Protein AF-A0A0F4QFL7-F1 (afdb_monomer)

Mean predicted aligned error: 15.67 Å

Foldseek 3Di:
DQQQLLLVLCVVLVHDLVVLCVQLVHDSVQSCCCNVPVDADDPCRVVSLVSSLVVSVVSVHDPVSSCVSVPDDDDDPPPPDDDDDPPPPPVVVPCPDDDWDDPVRCVVVVPPDGPPDDDDD

Secondary structure (DSSP, 8-state):
--HHHHHHHHHHTT--HHHHHHHHT--HHHHHIIIII----TTTHHHHHHHHHHHHHHTT--HHHHHHHH-S-------------S---TTTTT----PPPPHHHHHHTT-SS-TTS----

pLDDT: mean 74.06, std 15.61, range [38.69, 90.12]

Sequence (121 aa):
MSGLYLKSILGGIGAKQSDLARSVFLSPATISQIVNHGLWPKKNASVLKVKITEFLREKGVGEVEVSAAFNTADKPSIAQSNQTNGNTSLEEVMLLKKHRLTQEARRAFKLLRDPFEEVRS

Structure (mmCIF, N/CA/C/O backbone):
data_AF-A0A0F4QFL7-F1
#
_entry.id   AF-A0A0F4QFL7-F1
#
loop_
_atom_site.group_PDB
_atom_site.id
_atom_site.type_symbol
_atom_site.label_atom_id
_atom_site.label_alt_id
_atom_site.label_comp_id
_atom_site.label_asym_id
_atom_site.label_entity_id
_atom_site.label_seq_id
_atom_site.pdbx_PDB_ins_code
_atom_site.Cartn_x
_atom_site.Cartn_y
_atom_site.Cartn_z
_atom_site.occupancy
_atom_site.B_iso_or_equiv
_atom_site.auth_seq_id
_atom_site.auth_comp_id
_atom_site.auth_asym_id
_atom_site.auth_atom_id
_atom_site.pdbx_PDB_model_num
ATOM 1 N N . MET A 1 1 ? 6.791 -4.654 13.506 1.00 46.62 1 MET A N 1
ATOM 2 C CA . MET A 1 1 ? 5.516 -5.321 13.187 1.00 46.62 1 MET A CA 1
ATOM 3 C C . MET A 1 1 ? 4.572 -4.280 12.594 1.00 46.62 1 MET A C 1
ATOM 5 O O . MET A 1 1 ? 3.579 -3.947 13.212 1.00 46.62 1 MET A O 1
ATOM 9 N N . SER A 1 2 ? 4.918 -3.707 11.439 1.00 53.66 2 SER A N 1
ATOM 10 C CA . SER A 1 2 ? 4.209 -2.547 10.870 1.00 53.66 2 SER A CA 1
ATOM 11 C C . SER A 1 2 ? 3.063 -2.941 9.932 1.00 53.66 2 SER A C 1
ATOM 13 O O . SER A 1 2 ? 2.027 -2.290 9.941 1.00 53.66 2 SER A O 1
ATOM 15 N N . GLY A 1 3 ? 3.189 -4.039 9.176 1.00 58.72 3 GLY A N 1
ATOM 16 C CA . GLY A 1 3 ? 2.121 -4.479 8.269 1.00 58.72 3 GLY A CA 1
ATOM 17 C C . GLY A 1 3 ? 0.829 -4.899 8.988 1.00 58.72 3 GLY A C 1
ATOM 18 O O . GLY A 1 3 ? -0.272 -4.509 8.604 1.00 58.72 3 GLY A O 1
ATOM 19 N N . LEU A 1 4 ? 0.948 -5.640 10.093 1.00 67.38 4 LEU A N 1
ATOM 20 C CA . LEU A 1 4 ? -0.210 -6.266 10.740 1.00 67.38 4 LEU A CA 1
ATOM 21 C C . LEU A 1 4 ? -1.286 -5.259 11.182 1.00 67.38 4 LEU A C 1
ATOM 23 O O . LEU A 1 4 ? -2.468 -5.591 11.128 1.00 67.38 4 LEU A O 1
ATOM 27 N N . TYR A 1 5 ? -0.907 -4.035 11.558 1.00 81.31 5 TYR A N 1
ATOM 28 C CA . TYR A 1 5 ? -1.877 -3.022 11.976 1.00 81.31 5 TYR A CA 1
ATOM 29 C C . TYR A 1 5 ? -2.665 -2.449 10.790 1.00 81.31 5 TYR A C 1
ATOM 31 O O . TYR A 1 5 ? -3.892 -2.414 10.837 1.00 81.31 5 TYR A O 1
ATOM 39 N N . LEU A 1 6 ? -2.001 -2.122 9.673 1.00 82.75 6 LEU A N 1
ATOM 40 C CA . LEU A 1 6 ? -2.685 -1.686 8.448 1.00 82.75 6 LEU A CA 1
ATOM 41 C C . LEU A 1 6 ? -3.630 -2.776 7.915 1.00 82.75 6 LEU A C 1
ATOM 43 O O . LEU A 1 6 ? -4.736 -2.485 7.461 1.00 82.75 6 LEU A O 1
ATOM 47 N N . LYS A 1 7 ? -3.225 -4.046 8.021 1.00 86.06 7 LYS A N 1
ATOM 48 C CA . LYS A 1 7 ? -4.083 -5.190 7.687 1.00 86.06 7 LYS A CA 1
ATOM 49 C C . LYS A 1 7 ? -5.329 -5.256 8.573 1.00 86.06 7 LYS A C 1
ATOM 51 O O . LYS A 1 7 ? -6.411 -5.533 8.061 1.00 86.06 7 LYS A O 1
ATOM 56 N N . SER A 1 8 ? -5.174 -5.002 9.872 1.00 85.81 8 SER A N 1
ATOM 57 C CA . SER A 1 8 ? -6.284 -4.978 10.827 1.00 85.81 8 SER A CA 1
ATOM 58 C C . SER A 1 8 ? -7.274 -3.858 10.517 1.00 85.81 8 SER A C 1
ATOM 60 O O . SER A 1 8 ? -8.474 -4.113 10.509 1.00 85.81 8 SER A O 1
ATOM 62 N N . ILE A 1 9 ? -6.787 -2.653 10.198 1.00 86.31 9 ILE A N 1
ATOM 63 C CA . ILE A 1 9 ? -7.646 -1.523 9.811 1.00 86.31 9 ILE A CA 1
ATOM 64 C C . ILE A 1 9 ? -8.459 -1.877 8.568 1.00 86.31 9 ILE A C 1
ATOM 66 O O . ILE A 1 9 ? -9.678 -1.741 8.580 1.00 86.31 9 ILE A O 1
ATOM 70 N N . LEU A 1 10 ? -7.802 -2.387 7.517 1.00 86.94 10 LEU A N 1
ATOM 71 C CA . LEU A 1 10 ? -8.485 -2.795 6.284 1.00 86.94 10 LEU A CA 1
ATOM 72 C C . LEU A 1 10 ? -9.571 -3.849 6.552 1.00 86.94 10 LEU A C 1
ATOM 74 O O . LEU A 1 10 ? -10.664 -3.755 5.999 1.00 86.94 10 LEU A O 1
ATOM 78 N N . GLY A 1 11 ? -9.290 -4.816 7.433 1.00 85.81 11 GLY A N 1
ATOM 79 C CA . GLY A 1 11 ? -10.274 -5.803 7.879 1.00 85.81 11 GLY A CA 1
ATOM 80 C C . GLY A 1 11 ? -11.445 -5.182 8.646 1.00 85.81 11 GLY A C 1
ATOM 81 O O . GLY A 1 11 ? -12.590 -5.538 8.380 1.00 85.81 11 GLY A O 1
ATOM 82 N N . GLY A 1 12 ? -11.172 -4.226 9.538 1.00 84.94 12 GLY A N 1
ATOM 83 C CA . GLY A 1 12 ? -12.184 -3.524 10.334 1.00 84.94 12 GLY A CA 1
ATOM 84 C C . GLY A 1 12 ? -13.155 -2.695 9.492 1.00 84.94 12 GLY A C 1
ATOM 85 O O . GLY A 1 12 ? -14.348 -2.681 9.776 1.00 84.94 12 GLY A O 1
ATOM 86 N N . ILE A 1 13 ? -12.675 -2.081 8.407 1.00 86.50 13 ILE A N 1
ATOM 87 C CA . ILE A 1 13 ? -13.522 -1.336 7.456 1.00 86.50 13 ILE A CA 1
ATOM 88 C C . ILE A 1 13 ? -14.118 -2.209 6.339 1.00 86.50 13 ILE A C 1
ATOM 90 O O . ILE A 1 13 ? -14.781 -1.694 5.439 1.00 86.50 13 ILE A O 1
ATOM 94 N N . GLY A 1 14 ? -13.844 -3.518 6.336 1.00 86.19 14 GLY A N 1
ATOM 95 C CA . GLY A 1 14 ? -14.302 -4.441 5.293 1.00 86.19 14 GLY A CA 1
ATOM 96 C C . GLY A 1 14 ? -13.686 -4.206 3.906 1.00 86.19 14 GLY A C 1
ATOM 97 O O . GLY A 1 14 ? -14.225 -4.684 2.906 1.00 86.19 14 GLY A O 1
ATOM 98 N N . ALA A 1 15 ? -12.567 -3.481 3.810 1.00 87.06 15 ALA A N 1
ATOM 99 C CA . ALA A 1 15 ? -11.894 -3.195 2.546 1.00 87.06 15 ALA A CA 1
ATOM 100 C C . ALA A 1 15 ? -10.886 -4.295 2.189 1.00 87.06 15 ALA A C 1
ATOM 102 O O . ALA A 1 15 ? -10.079 -4.730 3.015 1.00 87.06 15 ALA A O 1
ATOM 103 N N . LYS A 1 16 ? -10.875 -4.724 0.922 1.00 90.12 16 LYS A N 1
ATOM 104 C CA . LYS A 1 16 ? -9.892 -5.704 0.445 1.00 90.12 16 LYS A CA 1
ATOM 105 C C . LYS A 1 16 ? -8.607 -5.004 0.009 1.00 90.12 16 LYS A C 1
ATOM 107 O O . LYS A 1 16 ? -8.627 -3.913 -0.556 1.00 90.12 16 LYS A O 1
ATOM 112 N N . GLN A 1 17 ? -7.472 -5.688 0.161 1.00 89.75 17 GLN A N 1
ATOM 113 C CA . GLN A 1 17 ? -6.179 -5.214 -0.360 1.00 89.75 17 GLN A CA 1
ATOM 114 C C . GLN A 1 17 ? -6.211 -4.989 -1.883 1.00 89.75 17 GLN A C 1
ATOM 116 O O . GLN A 1 17 ? -5.525 -4.108 -2.392 1.00 89.75 17 GLN A O 1
ATOM 121 N N . SER A 1 18 ? -7.034 -5.751 -2.612 1.00 87.12 18 SER A N 1
ATOM 122 C CA . SER A 1 18 ? -7.258 -5.570 -4.051 1.00 87.12 18 SER A CA 1
ATOM 123 C C . SER A 1 18 ? -7.901 -4.229 -4.393 1.00 87.12 18 SER A C 1
ATOM 125 O O . SER A 1 18 ? -7.586 -3.654 -5.432 1.00 87.12 18 SER A O 1
ATOM 127 N N . ASP A 1 19 ? -8.786 -3.728 -3.534 1.00 87.19 19 ASP A N 1
ATOM 128 C CA . ASP A 1 19 ? -9.490 -2.466 -3.765 1.00 87.19 19 ASP A CA 1
ATOM 129 C C . ASP A 1 19 ? -8.536 -1.292 -3.540 1.00 87.19 19 ASP A C 1
ATOM 131 O O . ASP A 1 19 ? -8.491 -0.366 -4.347 1.00 87.19 19 ASP A O 1
ATOM 135 N N . LEU A 1 20 ? -7.679 -1.403 -2.519 1.00 87.06 20 LEU A N 1
ATOM 136 C CA . LEU A 1 20 ? -6.576 -0.472 -2.286 1.00 87.06 20 LEU A CA 1
ATOM 137 C C . LEU A 1 20 ? -5.551 -0.485 -3.436 1.00 87.06 20 LEU A C 1
ATOM 139 O O . LEU A 1 20 ? -5.058 0.557 -3.854 1.00 87.06 20 LEU A O 1
ATOM 143 N N . ALA A 1 21 ? -5.230 -1.658 -3.987 1.00 88.50 21 ALA A N 1
ATOM 144 C CA . ALA A 1 21 ? -4.327 -1.757 -5.135 1.00 88.50 21 ALA A CA 1
ATOM 145 C C . ALA A 1 21 ? -4.874 -1.015 -6.363 1.00 88.50 21 ALA A C 1
ATOM 147 O O . ALA A 1 21 ? -4.124 -0.322 -7.052 1.00 88.50 21 ALA A O 1
ATOM 148 N N . ARG A 1 22 ? -6.189 -1.110 -6.593 1.00 87.31 22 ARG A N 1
ATOM 149 C CA . ARG A 1 22 ? -6.880 -0.409 -7.681 1.00 87.31 22 ARG A CA 1
ATOM 150 C C . ARG A 1 22 ? -6.921 1.102 -7.465 1.00 87.31 22 ARG A C 1
ATOM 152 O O . ARG A 1 22 ? -6.649 1.826 -8.415 1.00 87.31 22 ARG A O 1
ATOM 159 N N . SER A 1 23 ? -7.203 1.579 -6.250 1.00 84.69 23 SER A N 1
ATOM 160 C CA . SER A 1 23 ? -7.266 3.023 -5.967 1.00 84.69 23 SER A CA 1
ATOM 161 C C . SER A 1 23 ? -5.898 3.707 -6.053 1.00 84.69 23 SER A C 1
ATOM 163 O O . SER A 1 23 ? -5.790 4.838 -6.520 1.00 84.69 23 SER A O 1
ATOM 165 N N . VAL A 1 24 ? -4.830 3.009 -5.657 1.00 85.25 24 VAL A N 1
ATOM 166 C CA . VAL A 1 24 ? -3.463 3.558 -5.642 1.00 85.25 24 VAL A CA 1
ATOM 167 C C . VAL A 1 24 ? -2.713 3.302 -6.966 1.00 85.25 24 VAL A C 1
ATOM 169 O O . VAL A 1 24 ? -1.612 3.825 -7.152 1.00 85.25 24 VAL A O 1
ATOM 172 N N . PHE A 1 25 ? -3.316 2.564 -7.911 1.00 84.19 25 PHE A N 1
ATOM 173 C CA . PHE A 1 25 ? -2.709 2.112 -9.175 1.00 84.19 25 PHE A CA 1
ATOM 174 C C . PHE A 1 25 ? -1.396 1.340 -8.964 1.00 84.19 25 PHE A C 1
ATOM 176 O O . PHE A 1 25 ? -0.399 1.550 -9.657 1.00 84.19 25 PHE A O 1
ATOM 183 N N . LEU A 1 26 ? -1.385 0.446 -7.976 1.00 84.75 26 LEU A N 1
ATOM 184 C CA . LEU A 1 26 ? -0.250 -0.421 -7.674 1.00 84.75 26 LEU A CA 1
ATOM 185 C C . LEU A 1 26 ? -0.573 -1.883 -7.959 1.00 84.75 26 LEU A C 1
ATOM 187 O O . LEU A 1 26 ? -1.727 -2.309 -7.942 1.00 84.75 26 LEU A O 1
ATOM 191 N N . SER A 1 27 ? 0.475 -2.682 -8.160 1.00 85.94 27 SER A N 1
ATOM 192 C CA . SER A 1 27 ? 0.300 -4.127 -8.255 1.00 85.94 27 SER A CA 1
ATOM 193 C C . SER A 1 27 ? -0.243 -4.694 -6.927 1.00 85.94 27 SER A C 1
ATOM 195 O O . SER A 1 27 ? 0.166 -4.240 -5.848 1.00 85.94 27 SER A O 1
ATOM 197 N N . PRO A 1 28 ? -1.109 -5.727 -6.966 1.00 86.00 28 PRO A N 1
ATOM 198 C CA . PRO A 1 28 ? -1.573 -6.410 -5.757 1.00 86.00 28 PRO A CA 1
ATOM 199 C C . PRO A 1 28 ? -0.422 -6.949 -4.896 1.00 86.00 28 PRO A C 1
ATOM 201 O O . PRO A 1 28 ? -0.504 -6.943 -3.669 1.00 86.00 28 PRO A O 1
ATOM 204 N N . ALA A 1 29 ? 0.680 -7.366 -5.531 1.00 85.69 29 ALA A N 1
ATOM 205 C CA . ALA A 1 29 ? 1.877 -7.836 -4.844 1.00 85.69 29 ALA A CA 1
ATOM 206 C C . ALA A 1 29 ? 2.529 -6.721 -4.013 1.00 85.69 29 ALA A C 1
ATOM 208 O O . ALA A 1 29 ? 2.837 -6.936 -2.842 1.00 85.69 29 ALA A O 1
ATOM 209 N N . THR A 1 30 ? 2.679 -5.516 -4.573 1.00 85.38 30 THR A N 1
ATOM 210 C CA . THR A 1 30 ? 3.252 -4.362 -3.861 1.00 85.38 30 THR A CA 1
ATOM 211 C C . THR A 1 30 ? 2.411 -3.988 -2.641 1.00 85.38 30 THR A C 1
ATOM 213 O O . THR A 1 30 ? 2.960 -3.793 -1.558 1.00 85.38 30 THR A O 1
ATOM 216 N N . ILE A 1 31 ? 1.081 -3.952 -2.778 1.00 89.00 31 ILE A N 1
ATOM 217 C CA . ILE A 1 31 ? 0.188 -3.697 -1.639 1.00 89.00 31 ILE A CA 1
ATOM 218 C C . ILE A 1 31 ? 0.296 -4.805 -0.591 1.00 89.00 31 ILE A C 1
ATOM 220 O O . ILE A 1 31 ? 0.382 -4.502 0.593 1.00 89.00 31 ILE A O 1
ATOM 224 N N . SER A 1 32 ? 0.363 -6.073 -0.997 1.00 87.94 32 SER A N 1
ATOM 225 C CA . SER A 1 32 ? 0.545 -7.192 -0.065 1.00 87.94 32 SER A CA 1
ATOM 226 C C . SER A 1 32 ? 1.860 -7.085 0.721 1.00 87.94 32 SER A C 1
ATOM 228 O O . SER A 1 32 ? 1.875 -7.330 1.926 1.00 87.94 32 SER A O 1
ATOM 230 N N . GLN A 1 33 ? 2.952 -6.651 0.084 1.00 86.25 33 GLN A N 1
ATOM 231 C CA . GLN A 1 33 ? 4.238 -6.414 0.754 1.00 86.25 33 GLN A CA 1
ATOM 232 C C . GLN A 1 33 ? 4.153 -5.276 1.784 1.00 86.25 33 GLN A C 1
ATOM 234 O O . GLN A 1 33 ? 4.631 -5.420 2.912 1.00 86.25 33 GLN A O 1
ATOM 239 N N . ILE A 1 34 ? 3.482 -4.176 1.440 1.00 86.75 34 ILE A N 1
ATOM 240 C CA . ILE A 1 34 ? 3.261 -3.049 2.358 1.00 86.75 34 ILE A CA 1
ATOM 241 C C . ILE A 1 34 ? 2.357 -3.479 3.523 1.00 86.75 34 ILE A C 1
ATOM 243 O O . ILE A 1 34 ? 2.707 -3.293 4.685 1.00 86.75 34 ILE A O 1
ATOM 247 N N . VAL A 1 35 ? 1.216 -4.103 3.230 1.00 86.75 35 VAL A N 1
ATOM 248 C CA . VAL A 1 35 ? 0.188 -4.439 4.225 1.00 86.75 35 VAL A CA 1
ATOM 249 C C . VAL A 1 35 ? 0.581 -5.631 5.092 1.00 86.75 35 VAL A C 1
ATOM 251 O O . VAL A 1 35 ? 0.236 -5.653 6.258 1.00 86.75 35 VAL A O 1
ATOM 254 N N . ASN A 1 36 ? 1.291 -6.644 4.597 1.00 85.75 36 ASN A N 1
ATOM 255 C CA . ASN A 1 36 ? 1.657 -7.794 5.436 1.00 85.75 36 ASN A CA 1
ATOM 256 C C . ASN A 1 36 ? 3.024 -7.608 6.104 1.00 85.75 36 ASN A C 1
ATOM 258 O O . ASN A 1 36 ? 3.198 -7.984 7.264 1.00 85.75 36 ASN A O 1
ATOM 262 N N . HIS A 1 37 ? 3.985 -7.007 5.398 1.00 82.88 37 HIS A N 1
ATOM 263 C CA . HIS A 1 37 ? 5.377 -6.939 5.847 1.00 82.88 37 HIS A CA 1
ATOM 264 C C . HIS A 1 37 ? 5.841 -5.523 6.207 1.00 82.88 37 HIS A C 1
ATOM 266 O O . HIS A 1 37 ? 6.889 -5.378 6.834 1.00 82.88 37 HIS A O 1
ATOM 272 N N . GLY A 1 38 ? 5.071 -4.482 5.874 1.00 82.38 38 GLY A N 1
ATOM 273 C CA . GLY A 1 38 ? 5.482 -3.093 6.088 1.00 82.38 38 GLY A CA 1
ATOM 274 C C . GLY A 1 38 ? 6.654 -2.675 5.204 1.00 82.38 38 GLY A C 1
ATOM 275 O O . GLY A 1 38 ? 7.402 -1.772 5.575 1.00 82.38 38 GLY A O 1
ATOM 276 N N . LEU A 1 39 ? 6.853 -3.357 4.072 1.00 83.50 39 LEU A N 1
ATOM 277 C CA . LEU A 1 39 ? 7.946 -3.072 3.148 1.00 83.50 39 LEU A CA 1
ATOM 278 C C . LEU A 1 39 ? 7.538 -1.956 2.191 1.00 83.50 39 LEU A C 1
ATOM 280 O O . LEU A 1 39 ? 6.721 -2.150 1.294 1.00 83.50 39 LEU A O 1
ATOM 284 N N . TRP A 1 40 ? 8.128 -0.781 2.396 1.00 85.00 40 TRP A N 1
ATOM 285 C CA . TRP A 1 40 ? 7.883 0.406 1.586 1.00 85.00 40 TRP A CA 1
ATOM 286 C C . TRP A 1 40 ? 8.891 0.510 0.437 1.00 85.00 40 TRP A C 1
ATOM 288 O O . TRP A 1 40 ? 10.082 0.261 0.642 1.00 85.00 40 TRP A O 1
ATOM 298 N N . PRO A 1 41 ? 8.473 0.926 -0.771 1.00 83.44 41 PRO A N 1
ATOM 299 C CA . PRO A 1 41 ? 9.421 1.129 -1.851 1.00 83.44 41 PRO A CA 1
ATOM 300 C C . PRO A 1 41 ? 10.237 2.411 -1.637 1.00 83.44 41 PRO A C 1
ATOM 302 O O . PRO A 1 41 ? 9.716 3.455 -1.250 1.00 83.44 41 PRO A O 1
ATOM 305 N N . LYS A 1 42 ? 11.541 2.341 -1.924 1.00 80.94 42 LYS A N 1
ATOM 306 C CA . LYS A 1 42 ? 12.522 3.376 -1.545 1.00 80.94 42 LYS A CA 1
ATOM 307 C C . LYS A 1 42 ? 12.271 4.760 -2.155 1.00 80.94 42 LYS A C 1
ATOM 309 O O . LYS A 1 42 ? 12.615 5.757 -1.537 1.00 80.94 42 LYS A O 1
ATOM 314 N N . LYS A 1 43 ? 11.723 4.830 -3.374 1.00 79.81 43 LYS A N 1
ATOM 315 C CA . LYS A 1 43 ? 11.612 6.089 -4.139 1.00 79.81 43 LYS A CA 1
ATOM 316 C C . LYS A 1 43 ? 10.292 6.833 -3.929 1.00 79.81 43 LYS A C 1
ATOM 31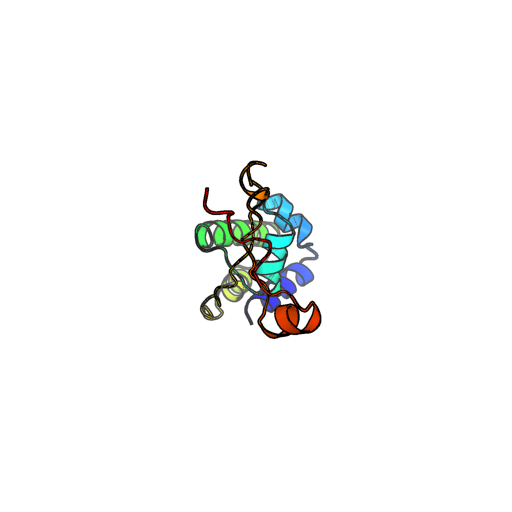8 O O . LYS A 1 43 ? 10.250 8.044 -4.078 1.00 79.81 43 LYS A O 1
ATOM 323 N N . ASN A 1 44 ? 9.213 6.123 -3.617 1.00 81.31 44 ASN A N 1
ATOM 324 C CA . ASN A 1 44 ? 7.849 6.662 -3.608 1.00 81.31 44 ASN A CA 1
ATOM 325 C C . ASN A 1 44 ? 7.093 6.372 -2.302 1.00 81.31 44 ASN A C 1
ATOM 327 O O . ASN A 1 44 ? 5.879 6.554 -2.258 1.00 81.31 44 ASN A O 1
ATOM 331 N N . ALA A 1 45 ? 7.788 5.966 -1.233 1.00 83.81 45 ALA A N 1
ATOM 332 C CA . ALA A 1 45 ? 7.182 5.680 0.068 1.00 83.81 45 ALA A CA 1
ATOM 333 C C . ALA A 1 45 ? 6.265 6.812 0.563 1.00 83.81 45 ALA A C 1
ATOM 335 O O . ALA A 1 45 ? 5.131 6.547 0.949 1.00 83.81 45 ALA A O 1
ATOM 336 N N . SER A 1 46 ? 6.717 8.068 0.506 1.00 83.88 46 SER A N 1
ATOM 337 C CA . SER A 1 46 ? 5.941 9.220 0.989 1.00 83.88 46 SER A CA 1
ATOM 338 C C . SER A 1 46 ? 4.648 9.428 0.200 1.00 83.88 46 SER A C 1
ATOM 340 O O . SER A 1 46 ? 3.591 9.616 0.791 1.00 83.88 46 SER A O 1
ATOM 342 N N . VAL A 1 47 ? 4.712 9.318 -1.131 1.00 86.44 47 VAL A N 1
ATOM 343 C CA . VAL A 1 47 ? 3.537 9.450 -2.010 1.00 86.44 47 VAL A CA 1
ATOM 344 C C . VAL A 1 47 ? 2.528 8.338 -1.730 1.00 86.44 47 VAL A C 1
ATOM 346 O O . VAL A 1 47 ? 1.325 8.581 -1.687 1.00 86.44 47 VAL A O 1
ATOM 349 N N . LEU A 1 48 ? 3.010 7.115 -1.504 1.00 86.94 48 LEU A N 1
ATOM 350 C CA . LEU A 1 48 ? 2.145 5.985 -1.179 1.00 86.94 48 LEU A CA 1
ATOM 351 C C . LEU A 1 48 ? 1.485 6.134 0.187 1.00 86.94 48 LEU A C 1
ATOM 353 O O . LEU A 1 48 ? 0.304 5.827 0.303 1.00 86.94 48 LEU A O 1
ATOM 357 N N . LYS A 1 49 ? 2.202 6.642 1.195 1.00 87.12 49 LYS A N 1
ATOM 358 C CA . LYS A 1 49 ? 1.609 6.948 2.504 1.00 87.12 49 LYS A CA 1
ATOM 359 C C . LYS A 1 49 ? 0.446 7.930 2.358 1.00 87.12 49 LYS A C 1
ATOM 361 O O . LYS A 1 49 ? -0.631 7.634 2.855 1.00 87.12 49 LYS A O 1
ATOM 366 N N . VAL A 1 50 ? 0.621 9.018 1.600 1.00 87.75 50 VAL A N 1
ATOM 367 C CA . VAL A 1 50 ? -0.448 10.005 1.347 1.00 87.75 50 VAL A CA 1
ATOM 368 C C . VAL A 1 50 ? -1.663 9.361 0.676 1.00 87.75 50 VAL A C 1
ATOM 370 O O . VAL A 1 50 ? -2.770 9.478 1.191 1.00 87.75 50 VAL A O 1
ATOM 373 N N . LYS A 1 51 ? -1.465 8.607 -0.412 1.00 88.31 51 LYS A N 1
ATOM 374 C CA . LYS A 1 51 ? -2.576 7.949 -1.124 1.00 88.31 51 LYS A CA 1
ATOM 375 C C . LYS A 1 51 ? -3.317 6.923 -0.263 1.00 88.31 51 LYS A C 1
ATOM 377 O O . LYS A 1 51 ? -4.535 6.805 -0.341 1.00 88.31 51 LYS A O 1
ATOM 382 N N . ILE A 1 52 ? -2.586 6.160 0.552 1.00 87.75 52 ILE A N 1
ATOM 383 C CA . ILE A 1 52 ? -3.191 5.181 1.464 1.00 87.75 52 ILE A CA 1
ATOM 384 C C . ILE A 1 52 ? -3.971 5.914 2.565 1.00 87.75 52 ILE A C 1
ATOM 386 O O . ILE A 1 52 ? -5.086 5.509 2.874 1.00 87.75 52 ILE A O 1
ATOM 390 N N . THR A 1 53 ? -3.440 7.013 3.107 1.00 88.19 53 THR A N 1
ATOM 391 C CA . THR A 1 53 ? -4.156 7.880 4.056 1.00 88.19 53 THR A CA 1
ATOM 392 C C . THR A 1 53 ? -5.452 8.431 3.463 1.00 88.19 53 THR A C 1
ATOM 394 O O . THR A 1 53 ? -6.491 8.358 4.112 1.00 88.19 53 THR A O 1
ATOM 397 N N . GLU A 1 54 ? -5.423 8.938 2.229 1.00 88.50 54 GLU A N 1
ATOM 398 C CA . GLU A 1 54 ? -6.618 9.435 1.534 1.00 88.50 54 GLU A CA 1
ATOM 399 C C . GLU A 1 54 ? -7.680 8.346 1.386 1.00 88.50 54 GLU A C 1
ATOM 401 O O . GLU A 1 54 ? -8.829 8.562 1.765 1.00 88.50 54 GLU A O 1
ATOM 406 N N . PHE A 1 55 ? -7.282 7.152 0.944 1.00 88.19 55 PHE A N 1
ATOM 407 C CA . PHE A 1 55 ? -8.190 6.012 0.830 1.00 88.19 55 PHE A CA 1
ATOM 408 C C . PHE A 1 55 ? -8.815 5.616 2.177 1.00 88.19 55 PHE A C 1
ATOM 410 O O . PHE A 1 55 ? -10.006 5.316 2.249 1.00 88.19 55 PHE A O 1
ATOM 417 N N . LEU A 1 56 ? -8.030 5.602 3.258 1.00 87.69 56 LEU A N 1
ATOM 418 C CA . LEU A 1 56 ? -8.543 5.280 4.593 1.00 87.69 56 LEU A CA 1
ATOM 419 C C . LEU A 1 56 ? -9.520 6.357 5.091 1.00 87.69 56 LEU A C 1
ATOM 421 O O . LEU A 1 56 ? -10.572 6.020 5.637 1.00 87.69 56 LEU A O 1
ATOM 425 N N . ARG A 1 57 ? -9.231 7.636 4.832 1.00 87.69 57 ARG A N 1
ATOM 426 C CA . ARG A 1 57 ? -10.116 8.757 5.178 1.00 87.69 57 ARG A CA 1
ATOM 427 C C . ARG A 1 57 ? -11.436 8.707 4.406 1.00 87.69 57 ARG A C 1
ATOM 429 O O . ARG A 1 57 ? -12.492 8.900 5.000 1.00 87.69 57 ARG A O 1
ATOM 436 N N . GLU A 1 58 ? -11.403 8.385 3.112 1.00 86.62 58 GLU A N 1
ATOM 437 C CA . GLU A 1 58 ? -12.611 8.174 2.292 1.00 86.62 58 GLU A CA 1
ATOM 438 C C . GLU A 1 58 ? -13.497 7.042 2.825 1.00 86.62 58 GLU A C 1
ATOM 440 O O . GLU A 1 58 ? -14.717 7.068 2.669 1.00 86.62 58 GLU A O 1
ATOM 445 N N . LYS A 1 59 ? -12.891 6.046 3.477 1.00 85.38 59 LYS A N 1
ATOM 446 C CA . LYS A 1 59 ? -13.596 4.932 4.122 1.00 85.38 59 LYS A CA 1
ATOM 447 C C . LYS A 1 59 ? -14.036 5.226 5.558 1.00 85.38 59 LYS A C 1
ATOM 449 O O . LYS A 1 59 ? -14.615 4.346 6.188 1.00 85.38 59 LYS A O 1
ATOM 454 N N . GLY A 1 60 ? -13.807 6.442 6.056 1.00 83.31 60 GLY A N 1
ATOM 455 C CA . GLY A 1 60 ? -14.249 6.886 7.379 1.00 83.31 60 GLY A CA 1
ATOM 456 C C . GLY A 1 60 ? -13.333 6.474 8.533 1.00 83.31 60 GLY A C 1
ATOM 457 O O . GLY A 1 60 ? -13.765 6.512 9.682 1.00 83.31 60 GLY A O 1
ATOM 458 N N . VAL A 1 61 ? -12.085 6.081 8.257 1.00 85.44 61 VAL A N 1
ATOM 459 C CA . VAL A 1 61 ? -11.093 5.785 9.304 1.00 85.44 61 VAL A CA 1
ATOM 460 C C . VAL A 1 61 ? -10.642 7.091 9.960 1.00 85.44 61 VAL A C 1
ATOM 462 O O . VAL A 1 61 ? -10.303 8.054 9.270 1.00 85.44 61 VAL A O 1
ATOM 465 N N . GLY A 1 62 ? -10.619 7.131 11.293 1.00 80.56 62 GLY A N 1
ATOM 466 C CA . GLY A 1 62 ? -10.180 8.311 12.038 1.00 80.56 62 GLY A CA 1
ATOM 467 C C . GLY A 1 62 ? -8.671 8.558 11.913 1.00 80.56 62 GLY A C 1
ATOM 468 O O . GLY A 1 62 ? -7.875 7.622 11.927 1.00 80.56 62 GLY A O 1
ATOM 469 N N . GLU A 1 63 ? -8.255 9.826 11.865 1.00 74.94 63 GLU A N 1
ATOM 470 C CA . GLU A 1 63 ? -6.843 10.245 11.710 1.00 74.94 63 GLU A CA 1
ATOM 471 C C . GLU A 1 63 ? -5.888 9.635 12.763 1.00 74.94 63 GLU A C 1
ATOM 473 O O . GLU A 1 63 ? -4.711 9.379 12.495 1.00 74.94 63 GLU A O 1
ATOM 478 N N . VAL A 1 64 ? -6.394 9.330 13.962 1.00 76.06 64 VAL A N 1
ATOM 479 C CA . VAL A 1 64 ? -5.630 8.655 15.025 1.00 76.06 64 VAL A CA 1
ATOM 480 C C . VAL A 1 64 ? -5.256 7.222 14.625 1.00 76.06 64 VAL A C 1
ATOM 482 O O . VAL A 1 64 ? -4.106 6.820 14.789 1.00 76.06 64 VAL A O 1
ATOM 485 N N . GLU A 1 65 ? -6.185 6.464 14.043 1.00 77.88 65 GLU A N 1
ATOM 486 C CA . GLU A 1 65 ? -5.920 5.099 13.566 1.00 77.88 65 GLU A CA 1
ATOM 487 C C . GLU A 1 65 ? -5.011 5.110 12.335 1.00 77.88 65 GLU A C 1
ATOM 489 O O . GLU A 1 65 ? -4.104 4.284 12.210 1.00 77.88 65 GLU A O 1
ATOM 494 N N . VAL A 1 66 ? -5.193 6.093 11.448 1.00 80.12 66 VAL A N 1
ATOM 495 C CA . VAL A 1 66 ? -4.342 6.266 10.266 1.00 80.12 66 VAL A CA 1
ATOM 496 C C . VAL A 1 66 ? -2.897 6.571 10.668 1.00 80.12 66 VAL A C 1
ATOM 498 O O . VAL A 1 66 ? -1.970 5.928 10.177 1.00 80.12 66 VAL A O 1
ATOM 501 N N . SER A 1 67 ? -2.680 7.510 11.591 1.00 75.12 67 SER A N 1
ATOM 502 C CA . SER A 1 67 ? -1.331 7.836 12.074 1.00 75.12 67 SER A CA 1
ATOM 503 C C . SER A 1 67 ? -0.675 6.652 12.794 1.00 75.12 67 SER A C 1
ATOM 505 O O . SER A 1 67 ? 0.498 6.357 12.543 1.00 75.12 67 SER A O 1
ATOM 507 N N . ALA A 1 68 ? -1.435 5.899 13.596 1.00 77.75 68 ALA A N 1
ATOM 508 C CA . ALA A 1 68 ? -0.961 4.678 14.245 1.00 77.75 68 ALA A CA 1
ATOM 509 C C . ALA A 1 68 ? -0.511 3.602 13.236 1.00 77.75 68 ALA A C 1
ATOM 511 O O . ALA A 1 68 ? 0.470 2.898 13.489 1.00 77.75 68 ALA A O 1
ATOM 512 N N . ALA A 1 69 ? -1.137 3.532 12.054 1.00 75.06 69 ALA A N 1
ATOM 513 C CA . ALA A 1 69 ? -0.747 2.610 10.983 1.00 75.06 69 ALA A CA 1
ATOM 514 C C . ALA A 1 69 ? 0.644 2.859 10.402 1.00 75.06 69 ALA A C 1
ATOM 516 O O . ALA A 1 69 ? 1.266 1.932 9.874 1.00 75.06 69 ALA A O 1
ATOM 517 N N . PHE A 1 70 ? 1.157 4.082 10.531 1.00 75.00 70 PHE A N 1
ATOM 518 C CA . PHE A 1 70 ? 2.470 4.457 10.018 1.00 75.00 70 PHE A CA 1
ATOM 519 C C . PHE A 1 70 ? 3.518 4.677 11.118 1.00 75.00 70 PHE A C 1
ATOM 521 O O . PHE A 1 70 ? 4.705 4.725 10.800 1.00 75.00 70 PHE A O 1
ATOM 528 N N . ASN A 1 71 ? 3.119 4.766 12.393 1.00 65.12 71 ASN A N 1
ATOM 529 C CA . ASN A 1 71 ? 3.979 5.197 13.505 1.00 65.12 71 ASN A CA 1
ATOM 530 C C . ASN A 1 71 ? 4.770 4.072 14.210 1.00 65.12 71 ASN A C 1
ATOM 532 O O . ASN A 1 71 ? 5.094 4.170 15.389 1.00 65.12 71 ASN A O 1
ATOM 536 N N . THR A 1 72 ? 5.101 2.972 13.529 1.00 55.16 72 THR A N 1
ATOM 537 C CA . THR A 1 72 ? 5.925 1.913 14.141 1.00 55.16 72 THR A CA 1
ATOM 538 C C . THR A 1 72 ? 7.279 1.832 13.455 1.00 55.16 72 THR A C 1
ATOM 540 O O . THR A 1 72 ? 7.386 1.222 12.393 1.00 55.16 72 THR A O 1
ATOM 543 N N . ALA A 1 73 ? 8.267 2.462 14.104 1.00 46.28 73 ALA A N 1
ATOM 544 C CA . ALA A 1 73 ? 9.717 2.393 13.913 1.00 46.28 73 ALA A CA 1
ATOM 545 C C . ALA A 1 73 ? 10.175 1.651 12.649 1.00 46.28 73 ALA A C 1
ATOM 547 O O . ALA A 1 73 ? 10.117 0.417 12.586 1.00 46.28 73 ALA A O 1
ATOM 548 N N . ASP A 1 74 ? 10.677 2.431 11.687 1.00 47.81 74 ASP A N 1
ATOM 549 C CA . ASP A 1 74 ? 11.469 1.989 10.545 1.00 47.81 74 ASP A CA 1
ATOM 550 C C . ASP A 1 74 ? 12.455 0.892 10.969 1.00 47.81 74 ASP A C 1
ATOM 552 O O . ASP A 1 74 ? 13.552 1.154 11.463 1.00 47.81 74 ASP A O 1
ATOM 556 N N . LYS A 1 75 ? 12.081 -0.377 10.774 1.00 45.94 75 LYS A N 1
ATOM 557 C CA . LYS A 1 75 ? 13.095 -1.420 10.689 1.00 45.94 75 LYS A CA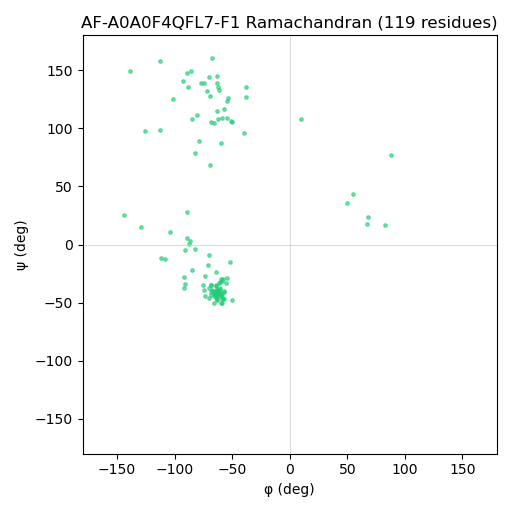 1
ATOM 558 C C . LYS A 1 75 ? 13.825 -1.170 9.373 1.00 45.94 75 LYS A C 1
ATOM 560 O O . LYS A 1 75 ? 13.150 -1.057 8.345 1.00 45.94 75 LYS A O 1
ATOM 565 N N . PRO A 1 76 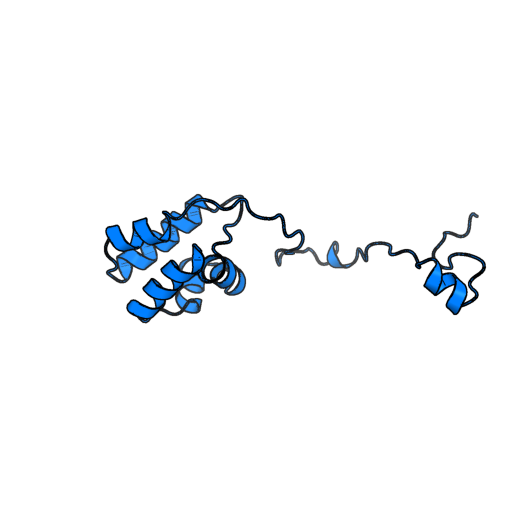? 15.167 -1.084 9.377 1.00 40.91 76 PRO A N 1
ATOM 566 C CA . PRO A 1 76 ? 15.916 -0.923 8.145 1.00 40.91 76 PRO A CA 1
ATOM 567 C C . PRO A 1 76 ? 15.491 -2.040 7.196 1.00 40.91 76 PRO A C 1
ATOM 569 O O . PRO A 1 76 ? 15.490 -3.214 7.572 1.00 40.91 76 PRO A O 1
ATOM 572 N N . SER A 1 77 ? 15.063 -1.654 5.990 1.00 45.84 77 SER A N 1
ATOM 573 C CA . SER A 1 77 ? 14.806 -2.589 4.899 1.00 45.84 77 SER A CA 1
ATOM 574 C C . SER A 1 77 ? 16.029 -3.482 4.767 1.00 45.84 77 SER A C 1
ATOM 576 O O . SER A 1 77 ? 17.064 -3.039 4.266 1.00 45.84 77 SER A O 1
ATOM 578 N N . ILE A 1 78 ? 15.917 -4.734 5.214 1.00 44.75 78 ILE A N 1
ATOM 579 C CA . ILE A 1 78 ? 16.846 -5.769 4.790 1.00 44.75 78 ILE A CA 1
ATOM 580 C C . ILE A 1 78 ? 16.734 -5.767 3.275 1.00 44.75 78 ILE A C 1
ATOM 582 O O . ILE A 1 78 ? 15.650 -5.956 2.722 1.00 44.75 78 ILE A O 1
ATOM 586 N N . ALA A 1 79 ? 17.839 -5.427 2.623 1.00 47.75 79 ALA A N 1
ATOM 587 C CA . ALA A 1 79 ? 17.962 -5.437 1.186 1.00 47.75 79 ALA A CA 1
ATOM 588 C C . ALA A 1 79 ? 17.704 -6.864 0.692 1.00 47.75 79 ALA A C 1
ATOM 590 O O . ALA A 1 79 ? 18.626 -7.655 0.536 1.00 47.75 79 ALA A O 1
ATOM 591 N N . GLN A 1 80 ? 16.444 -7.202 0.440 1.00 45.28 80 GLN A N 1
ATOM 592 C CA . GLN A 1 80 ? 16.121 -8.270 -0.482 1.00 45.28 80 GLN A CA 1
ATOM 593 C C . GLN A 1 80 ? 16.264 -7.673 -1.873 1.00 45.28 80 GLN A C 1
ATOM 595 O O . GLN A 1 80 ? 15.358 -7.072 -2.448 1.00 45.28 80 GLN A O 1
ATOM 600 N N . SER A 1 81 ? 17.496 -7.787 -2.364 1.00 48.94 81 SER A N 1
ATOM 601 C CA . SER A 1 81 ? 17.779 -7.921 -3.781 1.00 48.94 81 SER A CA 1
ATOM 602 C C . SER A 1 81 ? 16.716 -8.803 -4.437 1.00 48.94 81 SER A C 1
ATOM 604 O O . SER A 1 81 ? 16.408 -9.876 -3.919 1.00 48.94 81 SER A O 1
ATOM 606 N N . ASN A 1 82 ? 16.249 -8.352 -5.600 1.00 46.53 82 ASN A N 1
ATOM 607 C CA . ASN A 1 82 ? 15.370 -9.040 -6.545 1.00 46.53 82 ASN A CA 1
ATOM 608 C C . ASN A 1 82 ? 13.872 -8.872 -6.286 1.00 46.53 82 ASN A C 1
ATOM 610 O O . ASN A 1 82 ? 13.176 -9.804 -5.900 1.00 46.53 82 ASN A O 1
ATOM 614 N N . GLN A 1 83 ? 13.354 -7.700 -6.649 1.00 41.03 83 GLN A N 1
ATOM 615 C CA . GLN A 1 83 ? 12.060 -7.648 -7.322 1.00 41.03 83 GLN A CA 1
ATOM 616 C C . GLN A 1 83 ? 12.243 -6.876 -8.625 1.00 41.03 83 GLN A C 1
ATOM 618 O O . GLN A 1 83 ? 12.320 -5.649 -8.655 1.00 41.03 83 GLN A O 1
ATOM 623 N N . THR A 1 84 ? 12.406 -7.651 -9.692 1.00 38.69 84 THR A N 1
ATOM 624 C CA . THR A 1 84 ? 12.193 -7.255 -11.077 1.00 38.69 84 THR A CA 1
ATOM 625 C C . THR A 1 84 ? 10.809 -6.623 -11.172 1.00 38.69 84 THR A C 1
ATOM 627 O O . THR A 1 84 ? 9.782 -7.290 -11.062 1.00 38.69 84 THR A O 1
ATOM 630 N N . ASN A 1 85 ? 10.792 -5.300 -11.313 1.00 41.56 85 ASN A N 1
ATOM 631 C CA . ASN A 1 85 ? 9.608 -4.573 -11.732 1.00 41.56 85 ASN A CA 1
ATOM 632 C C . ASN A 1 85 ? 9.241 -5.064 -13.136 1.00 41.56 85 ASN A C 1
ATOM 634 O O . ASN A 1 85 ? 10.108 -5.175 -14.000 1.00 41.56 85 ASN A O 1
ATOM 638 N N . GLY A 1 86 ? 7.963 -5.371 -13.350 1.00 42.47 86 GLY A N 1
ATOM 639 C CA . GLY A 1 86 ? 7.406 -5.752 -14.646 1.00 42.47 86 GLY A CA 1
ATOM 640 C C . GLY A 1 86 ? 7.378 -4.583 -15.630 1.00 42.47 86 GLY A C 1
ATOM 641 O O . GLY A 1 86 ? 6.310 -4.088 -15.971 1.00 42.47 86 GLY A O 1
ATOM 642 N N . ASN A 1 87 ? 8.554 -4.143 -16.065 1.00 48.31 87 ASN A N 1
ATOM 643 C CA . ASN A 1 87 ? 8.781 -3.335 -17.261 1.00 48.31 87 ASN A CA 1
ATOM 644 C C . ASN A 1 87 ? 10.101 -3.718 -17.949 1.00 48.31 87 ASN A C 1
ATOM 646 O O . ASN A 1 87 ? 10.707 -2.897 -18.635 1.00 48.31 87 ASN A O 1
ATOM 650 N N . THR A 1 88 ? 10.565 -4.952 -17.752 1.00 42.12 88 THR A N 1
ATOM 651 C CA . THR A 1 88 ? 11.752 -5.448 -18.434 1.00 42.12 88 THR A CA 1
ATOM 652 C C . THR A 1 88 ? 11.441 -5.522 -19.924 1.00 42.12 88 THR A C 1
ATOM 654 O O . THR A 1 88 ? 10.695 -6.395 -20.368 1.00 42.12 88 THR A O 1
ATOM 657 N N . SER A 1 89 ? 11.984 -4.567 -20.685 1.00 47.91 89 SER A N 1
ATOM 658 C CA . SER A 1 89 ? 12.248 -4.739 -22.112 1.00 47.91 89 SER A CA 1
ATOM 659 C C . SER A 1 89 ? 12.721 -6.177 -22.313 1.00 47.91 89 SER A C 1
ATOM 661 O O . SER A 1 89 ? 13.612 -6.622 -21.587 1.00 47.91 89 SER A O 1
ATOM 663 N N . LEU A 1 90 ? 12.099 -6.926 -23.226 1.00 49.12 90 LEU A N 1
ATOM 664 C CA . LEU A 1 90 ? 12.361 -8.358 -23.443 1.00 49.12 90 LEU A CA 1
ATOM 665 C C . LEU A 1 90 ? 13.860 -8.675 -23.649 1.00 49.12 90 LEU A C 1
ATOM 667 O O . LEU A 1 90 ? 14.269 -9.822 -23.502 1.00 49.12 90 LEU A O 1
ATOM 671 N N . GLU A 1 91 ? 14.677 -7.657 -23.917 1.00 51.56 91 GLU A N 1
ATOM 672 C CA . GLU A 1 91 ? 16.131 -7.707 -24.031 1.00 51.56 91 GLU A CA 1
ATOM 673 C C . GLU A 1 91 ? 16.877 -7.996 -22.706 1.00 51.56 91 GLU A C 1
ATOM 675 O O . GLU A 1 91 ? 17.873 -8.713 -22.727 1.00 51.56 91 GLU A O 1
ATOM 680 N N . GLU A 1 92 ? 16.416 -7.529 -21.535 1.00 50.62 92 GLU A N 1
ATOM 681 C CA . GLU A 1 92 ? 17.159 -7.725 -20.265 1.00 50.62 92 GLU A CA 1
ATOM 682 C C . GLU A 1 92 ? 16.864 -9.092 -19.607 1.00 50.62 92 GLU A C 1
ATOM 684 O O . GLU A 1 92 ? 17.682 -9.619 -18.852 1.00 50.62 92 GLU A O 1
ATOM 689 N N . VAL A 1 93 ? 15.724 -9.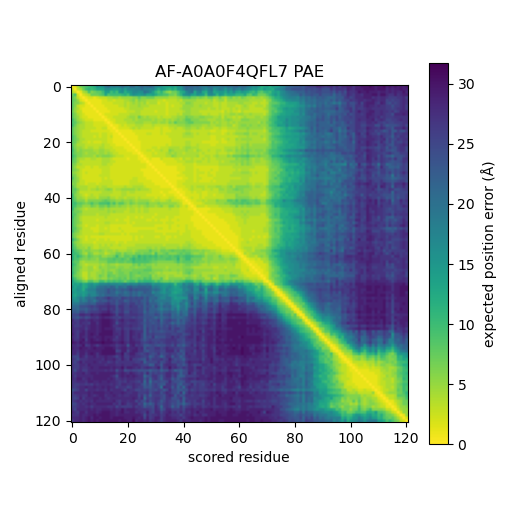718 -19.937 1.00 51.69 93 VAL A N 1
ATOM 690 C CA . VAL A 1 93 ? 15.354 -11.076 -19.471 1.00 51.69 93 VAL A CA 1
ATOM 691 C C . VAL A 1 93 ? 16.212 -12.159 -20.140 1.00 51.69 93 VAL A C 1
ATOM 693 O O . VAL A 1 93 ? 16.317 -13.274 -19.630 1.00 51.69 93 VAL A O 1
ATOM 696 N N . MET A 1 94 ? 16.875 -11.838 -21.253 1.00 57.00 94 MET A N 1
ATOM 697 C CA . MET A 1 94 ? 17.776 -12.763 -21.945 1.00 57.00 94 MET A CA 1
ATOM 698 C C . MET A 1 94 ? 19.186 -12.821 -21.336 1.00 57.00 94 MET A C 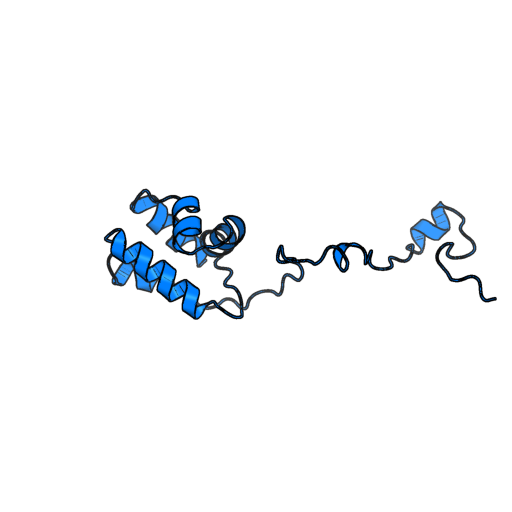1
ATOM 700 O O . MET A 1 94 ? 19.987 -13.663 -21.745 1.00 57.00 94 MET A O 1
ATOM 704 N N . LEU A 1 95 ? 19.506 -12.003 -20.325 1.00 59.22 95 LEU A N 1
ATOM 705 C CA . LEU A 1 95 ? 20.773 -12.117 -19.597 1.00 59.22 95 LEU A CA 1
ATOM 706 C C . LEU A 1 95 ? 20.687 -13.211 -18.521 1.00 59.22 95 LEU A C 1
ATOM 708 O O . LEU A 1 95 ? 20.569 -12.949 -17.320 1.00 59.22 95 LEU A O 1
ATOM 712 N N . LEU A 1 96 ? 20.801 -14.472 -18.944 1.00 65.56 96 LEU A N 1
ATOM 713 C CA . LEU A 1 96 ? 21.066 -15.570 -18.019 1.00 65.56 96 LEU A CA 1
ATOM 714 C C . LEU A 1 96 ? 22.436 -15.331 -17.363 1.00 65.56 96 LEU A C 1
ATOM 716 O O . LEU A 1 96 ? 23.480 -15.439 -18.007 1.00 65.56 96 LEU A O 1
ATOM 720 N N . LYS A 1 97 ? 22.443 -14.969 -16.073 1.00 65.06 97 LYS A N 1
ATOM 721 C CA . LYS A 1 97 ? 23.681 -14.718 -15.320 1.00 65.06 97 LYS A CA 1
ATOM 722 C C . LYS A 1 97 ? 24.597 -15.940 -15.422 1.00 65.06 97 LYS A C 1
ATOM 724 O O . LYS A 1 97 ? 24.204 -17.031 -15.012 1.00 65.06 97 LYS A O 1
ATOM 729 N N . LYS A 1 98 ? 25.830 -15.749 -15.913 1.00 66.38 98 LYS A N 1
ATOM 730 C CA . LYS A 1 98 ? 26.832 -16.820 -16.041 1.00 66.38 98 LYS A CA 1
ATOM 731 C C . LYS A 1 98 ? 27.033 -17.508 -14.687 1.00 66.38 98 LYS A C 1
ATOM 733 O O . LYS A 1 98 ? 27.595 -16.922 -13.760 1.00 66.38 98 LYS A O 1
ATOM 738 N N . HIS A 1 99 ? 26.558 -18.744 -14.572 1.00 69.75 99 HIS A N 1
ATOM 739 C CA . HIS A 1 99 ? 26.758 -19.588 -13.401 1.00 69.75 99 HIS A CA 1
ATOM 740 C C . HIS A 1 99 ? 27.874 -20.582 -13.711 1.00 69.75 99 HIS A C 1
ATOM 742 O O . HIS A 1 99 ? 27.819 -21.276 -14.723 1.00 69.75 99 HIS A O 1
ATOM 748 N N . ARG A 1 100 ? 28.912 -20.632 -12.872 1.00 78.25 100 ARG A N 1
ATOM 749 C CA . ARG A 1 100 ? 29.999 -21.607 -13.037 1.00 78.25 100 ARG A CA 1
ATOM 750 C C . ARG A 1 100 ? 29.649 -22.882 -12.288 1.00 78.25 100 ARG A C 1
ATOM 752 O O . ARG A 1 100 ? 29.035 -22.825 -11.226 1.00 78.25 100 ARG A O 1
ATOM 759 N N . LEU A 1 101 ? 30.086 -24.023 -12.808 1.00 78.75 101 LEU A N 1
ATOM 760 C CA . LEU A 1 101 ? 29.935 -25.289 -12.100 1.00 78.75 101 LEU A CA 1
ATOM 761 C C . LEU A 1 101 ? 30.721 -25.282 -10.776 1.00 78.75 101 LEU A C 1
ATOM 763 O O . LEU A 1 101 ? 31.871 -24.834 -10.718 1.00 78.75 101 LEU A O 1
ATOM 767 N N . THR A 1 102 ? 30.126 -25.843 -9.722 1.00 83.19 102 THR A N 1
ATOM 768 C CA . THR A 1 102 ? 30.811 -26.058 -8.439 1.00 83.19 102 THR A CA 1
ATOM 769 C C . THR A 1 102 ? 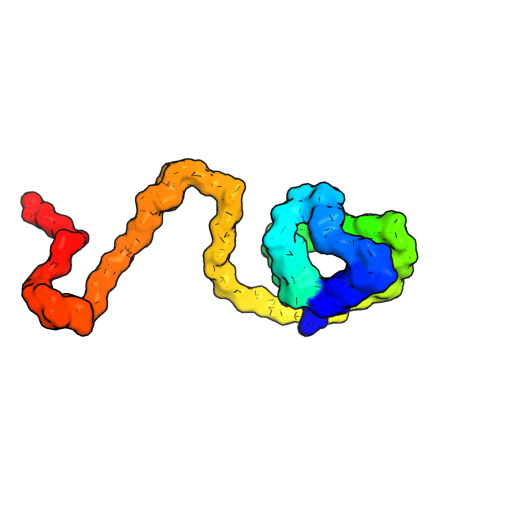31.920 -27.111 -8.578 1.00 83.19 102 THR A C 1
ATOM 771 O O . THR A 1 102 ? 31.961 -27.899 -9.527 1.00 83.19 102 THR A O 1
ATOM 774 N N . GLN A 1 103 ? 32.878 -27.138 -7.644 1.00 78.12 103 GLN A N 1
ATOM 775 C CA . GLN A 1 103 ? 33.966 -28.129 -7.669 1.00 78.12 103 GLN A CA 1
ATOM 776 C C . GLN A 1 103 ? 33.453 -29.567 -7.522 1.00 78.12 103 GLN A C 1
ATOM 778 O O . GLN A 1 103 ? 33.955 -30.462 -8.198 1.00 78.12 103 GLN A O 1
ATOM 783 N N . GLU A 1 104 ? 32.442 -29.770 -6.682 1.00 84.06 104 GLU A N 1
ATOM 784 C CA . GLU A 1 104 ? 31.793 -31.065 -6.486 1.00 84.06 104 GLU A CA 1
ATOM 785 C C . GLU A 1 104 ? 31.109 -31.550 -7.767 1.00 84.06 104 GLU A C 1
ATOM 787 O O . GLU A 1 104 ? 31.375 -32.664 -8.213 1.00 84.06 104 GLU A O 1
ATOM 792 N N . ALA A 1 105 ? 30.342 -30.680 -8.434 1.00 81.81 105 ALA A N 1
ATOM 793 C CA . ALA A 1 105 ? 29.713 -31.005 -9.711 1.00 81.81 105 ALA A CA 1
ATOM 794 C C . ALA A 1 105 ? 30.757 -31.375 -10.779 1.00 81.81 105 ALA A C 1
ATOM 796 O O . ALA A 1 105 ? 30.615 -32.389 -11.457 1.00 81.81 105 ALA A O 1
ATOM 797 N N . ARG A 1 106 ? 31.865 -30.624 -10.888 1.00 81.69 106 ARG A N 1
ATOM 798 C CA . ARG A 1 106 ? 32.954 -30.966 -11.828 1.00 81.69 106 ARG A CA 1
ATOM 799 C C . ARG A 1 106 ? 33.522 -32.362 -11.584 1.00 81.69 106 ARG A C 1
ATOM 801 O O . ARG A 1 106 ? 33.788 -33.078 -12.545 1.00 81.69 106 ARG A O 1
ATOM 808 N N . ARG A 1 107 ? 33.685 -32.759 -10.317 1.00 83.12 107 ARG A N 1
ATOM 809 C CA . ARG A 1 107 ? 34.174 -34.096 -9.945 1.00 83.12 107 ARG A CA 1
ATOM 810 C C . ARG A 1 107 ? 33.148 -35.184 -10.256 1.00 83.12 107 ARG A C 1
ATOM 812 O O . ARG A 1 107 ? 33.521 -36.184 -10.862 1.00 83.12 107 ARG A O 1
ATOM 819 N N . ALA A 1 108 ? 31.881 -34.971 -9.901 1.00 88.25 108 ALA A N 1
ATOM 820 C CA . ALA A 1 108 ? 30.797 -35.924 -10.149 1.00 88.25 108 ALA A CA 1
ATOM 821 C C . ALA A 1 108 ? 30.631 -36.230 -11.646 1.00 88.25 108 ALA A C 1
ATOM 823 O O . ALA A 1 108 ? 30.520 -37.390 -12.038 1.00 88.25 108 ALA A O 1
ATOM 824 N N . PHE A 1 109 ? 30.706 -35.196 -12.488 1.00 87.19 109 PHE A N 1
ATOM 825 C CA . PHE A 1 109 ? 30.591 -35.322 -13.943 1.00 87.19 109 PHE A CA 1
ATOM 826 C C . PHE A 1 109 ? 31.930 -35.563 -14.657 1.00 87.19 109 PHE A C 1
ATOM 828 O O . PHE A 1 109 ? 31.966 -35.588 -15.885 1.00 87.19 109 PHE A O 1
ATOM 835 N N . LYS A 1 110 ? 33.032 -35.748 -13.912 1.00 88.06 110 LYS A N 1
ATOM 836 C CA . LYS A 1 110 ? 34.391 -35.977 -14.443 1.00 88.06 110 LYS A CA 1
ATOM 837 C C . LYS A 1 110 ? 34.810 -34.947 -15.509 1.00 88.06 110 LYS A C 1
ATOM 839 O O . LYS A 1 110 ? 35.508 -35.273 -16.467 1.00 88.06 110 LYS A O 1
ATOM 844 N N . LEU A 1 111 ? 34.388 -33.693 -15.339 1.00 82.19 111 LEU A N 1
ATOM 845 C CA . LEU A 1 111 ? 34.684 -32.606 -16.272 1.00 82.19 111 LEU A CA 1
ATOM 846 C C . LEU A 1 111 ? 36.098 -32.076 -16.016 1.00 82.19 111 LEU A C 1
ATOM 848 O O . LEU A 1 111 ? 36.360 -31.447 -14.990 1.00 82.19 111 LEU A O 1
ATOM 852 N N . LEU A 1 112 ? 37.004 -32.321 -16.966 1.00 75.38 112 LEU A N 1
ATOM 853 C CA . LEU A 1 112 ? 38.407 -31.894 -16.888 1.00 75.38 112 LEU A CA 1
ATOM 854 C C . LEU A 1 112 ? 38.580 -30.378 -17.115 1.00 75.38 112 LEU A C 1
ATOM 856 O O . LEU A 1 112 ? 39.517 -29.772 -16.601 1.00 75.38 112 LEU A O 1
ATOM 860 N N . ARG A 1 113 ? 37.653 -29.760 -17.859 1.00 72.25 113 ARG A N 1
ATOM 861 C CA . ARG A 1 113 ? 37.589 -28.323 -18.165 1.00 72.25 113 ARG A CA 1
ATOM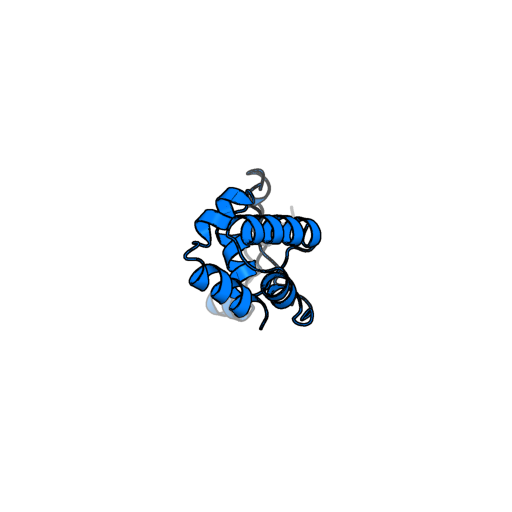 862 C C . ARG A 1 113 ? 36.139 -27.848 -18.071 1.00 72.25 113 ARG A C 1
ATOM 864 O O . ARG A 1 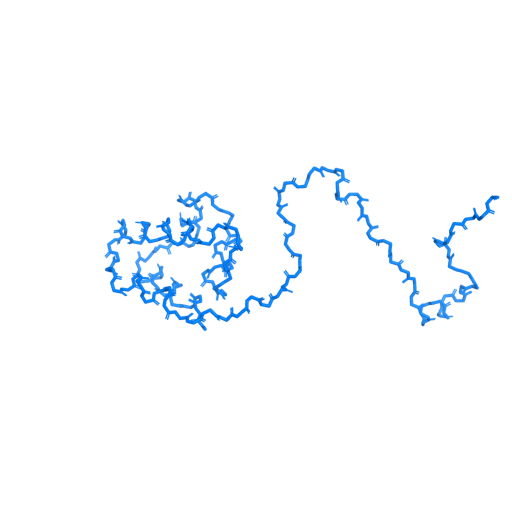113 ? 35.222 -28.626 -18.315 1.00 72.25 113 ARG A O 1
ATOM 871 N N . ASP A 1 114 ? 35.944 -26.584 -17.695 1.00 72.00 114 ASP A N 1
ATOM 872 C CA . ASP A 1 114 ? 34.627 -25.938 -17.699 1.00 72.00 114 ASP A CA 1
ATOM 873 C C . ASP A 1 114 ? 34.107 -25.880 -19.151 1.00 72.00 114 ASP A C 1
ATOM 875 O O . ASP A 1 114 ? 34.747 -25.229 -19.979 1.00 72.00 114 ASP A O 1
ATOM 879 N N . PRO A 1 115 ? 33.004 -26.573 -19.495 1.00 70.44 115 PRO A N 1
ATOM 880 C CA . PRO A 1 115 ? 32.491 -26.610 -20.865 1.00 70.44 115 PRO A CA 1
ATOM 881 C C . PRO A 1 115 ? 31.896 -25.266 -21.316 1.00 70.44 115 PRO A C 1
ATOM 883 O O . PRO A 1 115 ? 31.600 -25.102 -22.494 1.00 70.44 115 PRO A O 1
ATOM 886 N N . PHE A 1 116 ? 31.738 -24.306 -20.397 1.00 73.06 116 PHE A N 1
ATOM 887 C CA . PHE A 1 116 ? 31.263 -22.945 -20.669 1.00 73.06 116 PHE A CA 1
ATOM 888 C C . PHE A 1 116 ? 32.397 -21.900 -20.656 1.00 73.06 116 PHE A C 1
ATOM 890 O O . PHE A 1 116 ? 32.141 -20.689 -20.617 1.00 73.06 116 PHE A O 1
ATOM 897 N N . GLU A 1 117 ? 33.658 -22.344 -20.622 1.00 74.06 117 GLU A N 1
ATOM 898 C CA . GLU A 1 117 ? 34.807 -21.481 -20.906 1.00 74.06 117 GLU A CA 1
ATOM 899 C C . GLU A 1 117 ? 34.945 -21.254 -22.411 1.00 74.06 117 GLU A C 1
ATOM 901 O O . GLU A 1 117 ? 34.786 -22.183 -23.201 1.00 74.06 117 GLU A O 1
ATOM 906 N N . GLU A 1 118 ? 35.268 -20.020 -22.805 1.00 62.38 118 GLU A N 1
ATOM 907 C CA . GLU A 1 118 ? 35.458 -19.678 -24.214 1.00 62.38 118 GLU A CA 1
ATOM 908 C C . GLU A 1 118 ? 36.625 -20.485 -24.801 1.00 62.38 118 GLU A C 1
ATOM 910 O O . GLU A 1 118 ? 37.701 -20.639 -24.200 1.00 62.38 118 GLU A O 1
ATOM 915 N N . VAL A 1 119 ? 36.404 -21.024 -26.000 1.00 67.25 119 VAL A N 1
ATOM 916 C CA . VAL A 1 119 ? 37.473 -21.592 -26.815 1.00 67.25 119 VAL A CA 1
ATOM 917 C C . VAL A 1 119 ? 38.341 -20.416 -27.243 1.00 67.25 119 VAL A C 1
ATOM 919 O O . VAL A 1 119 ? 37.934 -19.612 -28.075 1.00 67.25 119 VAL A O 1
ATOM 922 N N . ARG A 1 120 ? 39.521 -20.281 -26.630 1.00 62.25 120 ARG A N 1
ATOM 923 C CA . ARG A 1 120 ? 40.533 -19.322 -27.085 1.00 62.25 120 ARG A CA 1
ATOM 924 C C . ARG A 1 120 ? 40.865 -19.684 -28.534 1.00 62.25 120 ARG A C 1
ATOM 926 O O . ARG A 1 120 ? 41.406 -20.766 -28.759 1.00 62.25 120 ARG A O 1
ATOM 933 N N . SER A 1 121 ? 40.432 -18.836 -29.465 1.00 57.38 121 SER A N 1
ATOM 934 C CA . SER A 1 121 ? 40.826 -18.885 -30.877 1.00 57.38 121 SER A CA 1
ATOM 935 C C . SER A 1 121 ? 42.222 -18.301 -31.037 1.00 57.38 121 SER A C 1
ATOM 937 O O . SER A 1 121 ? 42.544 -17.373 -30.258 1.00 57.38 121 SER A O 1
#

Radius of gyration: 22.47 Å; Cα contacts (8 Å, |Δi|>4): 72; chains: 1; bounding box: 55×46×46 Å

Solvent-accessible surface area (backbone atoms only — not comparable to full-atom values): 7674 Å² total; per-residue (Å²): 131,36,4,57,51,44,44,48,52,32,56,75,73,72,51,54,67,64,56,53,14,6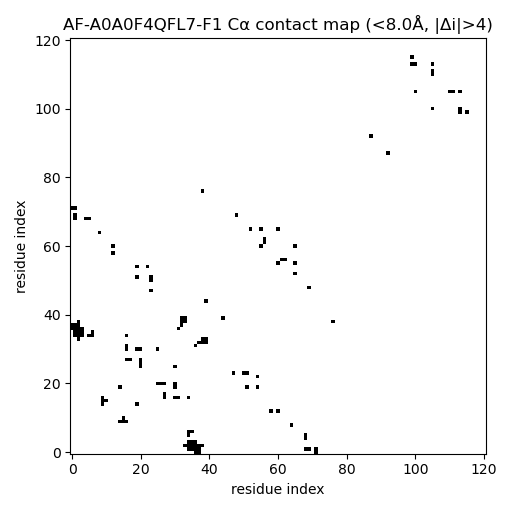2,75,69,73,45,54,57,66,59,43,48,37,31,33,62,64,46,53,68,58,92,90,51,40,69,63,48,52,52,53,52,50,52,55,40,47,77,70,67,52,54,70,69,61,55,48,60,41,70,69,56,77,86,68,78,78,75,82,70,78,84,76,83,66,96,73,67,56,77,72,65,76,67,63,73,74,90,77,78,83,51,73,66,56,33,59,76,70,67,49,92,61,70,88,87,57,81,79,85,124

Nearest PDB structures (foldseek):
  1pra-assembly1_A  TM=7.031E-01  e=2.485E-02  Phage 434
  1r63-assembly1_A  TM=7.585E-01  e=9.602E-02  Phage 434
  2cro-assembly1_A  TM=6.913E-01  e=1.888E-01  Phage 434
  3g5g-assembly1_A  TM=7.182E-01  e=2.647E-01  Enterobacter sp. RFL1396
  3fym-assembly1_A  TM=6.047E-01  e=5.203E-01  Staphylococcus aureus subsp. aureus Mu50